Protein AF-A0A2A9DN71-F1 (afdb_monomer)

Solvent-accessible surface area (backbone atoms only — not comparable to full-atom values): 9415 Å² total; per-residue (Å²): 139,82,78,93,75,86,71,78,80,81,74,81,80,79,82,74,71,62,63,68,59,55,52,51,54,53,52,51,53,51,50,50,51,54,52,53,51,56,58,56,66,64,61,58,55,57,94,53,86,38,72,68,54,58,55,55,84,78,62,51,78,65,58,56,49,54,45,67,71,66,84,51,58,74,42,72,87,40,64,78,48,47,46,34,37,36,30,51,74,86,38,81,44,45,32,36,52,75,70,85,49,56,38,81,58,58,94,43,53,49,74,37,82,92,74,75,47,62,24,32,40,62,72,54,40,52,74,73,66,53,54,68,78,57,60,75,73,50,58,60,54,49,74,66,56,52,55,59,57,77,76,109

Secondary structure (DSSP, 8-state):
---TT--PPPPPP-----HHHHHHHHHHHHHHHHHHHHHHHHT---S--SHHHHSTTTS-HHHHHHHHHTT--EEEEEE-SSEEEEEETTEEEEEEE-SSSEEE--TTEEEETTTTEEEE-HHHHHHTT--HHHHTTS-BPPHHHHHHHHT-

Radius of gyration: 31.32 Å; Cα contacts (8 Å, |Δi|>4): 148; chains: 1; bounding box: 77×56×93 Å

Sequence (152 aa):
MTNPFDTPPPAPARRSFPTKIVAIIVAVILALVAVGAVISLQNKKPSNCSIDAIFGSSLTEAEIKDIHNDSESIELPFCNGTWAHLTIDGHDFITAWTGEKWVPYERNQITFLSRGYSCFRESGLRADGAPDELIEQLNLCSADDEATWSNR

Mean predicted aligned error: 14.21 Å

Organism: NCBI:txid1724

Nearest PDB structures (foldseek):
  4npb-assembly1_B  TM=2.867E-01  e=4.730E+00  Yersinia pestis CO92

pLDDT: mean 78.06, std 14.63, range [48.88, 97.25]

Structure (mmCIF, N/CA/C/O backbone):
data_AF-A0A2A9DN71-F1
#
_entry.id   AF-A0A2A9DN71-F1
#
loop_
_atom_site.group_PDB
_atom_site.id
_atom_site.type_symbol
_atom_site.label_atom_id
_atom_site.label_alt_id
_atom_site.label_comp_id
_atom_site.label_asym_id
_atom_site.label_entity_id
_atom_site.label_seq_id
_atom_site.pdbx_PDB_ins_code
_atom_site.Cartn_x
_atom_site.Cartn_y
_atom_site.Cartn_z
_atom_site.occupancy
_atom_site.B_iso_or_equiv
_atom_site.auth_seq_id
_atom_site.auth_comp_id
_atom_site.auth_asym_id
_atom_site.auth_atom_id
_atom_site.pdbx_PDB_model_num
ATOM 1 N N . MET A 1 1 ? -54.045 -30.331 78.631 1.00 48.88 1 MET A N 1
ATOM 2 C CA . MET A 1 1 ? -54.312 -31.060 77.373 1.00 48.88 1 MET A CA 1
ATOM 3 C C . MET A 1 1 ? -53.894 -30.143 76.235 1.00 48.88 1 MET A C 1
ATOM 5 O O . MET A 1 1 ? -54.607 -29.197 75.944 1.00 48.88 1 MET A O 1
ATOM 9 N N . THR A 1 2 ? -52.683 -30.317 75.711 1.00 53.09 2 THR A N 1
ATOM 10 C CA . THR A 1 2 ? -52.110 -29.506 74.625 1.00 53.09 2 THR A CA 1
ATOM 11 C C . THR A 1 2 ? -52.342 -30.226 73.298 1.00 53.09 2 THR A C 1
ATOM 13 O O . THR A 1 2 ? -52.021 -31.406 73.173 1.00 53.09 2 THR A O 1
ATOM 16 N N . ASN A 1 3 ? -52.976 -29.539 72.345 1.00 56.38 3 ASN A N 1
ATOM 17 C CA . ASN A 1 3 ? -53.353 -30.098 71.047 1.00 56.38 3 ASN A CA 1
ATOM 18 C C . ASN A 1 3 ? -52.105 -30.364 70.181 1.00 56.38 3 ASN A C 1
ATOM 20 O O . ASN A 1 3 ? -51.281 -29.465 70.032 1.00 56.38 3 ASN A O 1
ATOM 24 N N . PRO A 1 4 ? -51.960 -31.557 69.579 1.00 65.56 4 PRO A N 1
ATOM 25 C CA . PRO A 1 4 ? -50.764 -31.940 68.824 1.00 65.56 4 PRO A CA 1
ATOM 26 C C . PRO A 1 4 ? -50.720 -31.439 67.363 1.00 65.56 4 PRO A C 1
ATOM 28 O O . PRO A 1 4 ? -49.931 -31.960 66.582 1.00 65.56 4 PRO A O 1
ATOM 31 N N . PHE A 1 5 ? -51.544 -30.459 66.967 1.00 65.88 5 PHE A N 1
ATOM 32 C CA . PHE A 1 5 ? -51.740 -30.090 65.550 1.00 65.88 5 PHE A CA 1
ATOM 33 C C . PHE A 1 5 ? -51.199 -28.715 65.116 1.00 65.88 5 PHE A C 1
ATOM 35 O O . PHE A 1 5 ? -51.342 -28.364 63.948 1.00 65.88 5 PHE A O 1
ATOM 42 N N . ASP A 1 6 ? -50.520 -27.963 65.984 1.00 61.81 6 ASP A N 1
ATOM 43 C CA . ASP A 1 6 ? -49.964 -26.647 65.626 1.00 61.81 6 ASP A CA 1
ATOM 44 C C . ASP A 1 6 ? -48.507 -26.727 65.133 1.00 61.81 6 ASP A C 1
ATOM 46 O O . ASP A 1 6 ? -47.598 -26.147 65.728 1.00 61.81 6 ASP A O 1
ATOM 50 N N . THR A 1 7 ? -48.252 -27.436 64.029 1.00 72.75 7 THR A N 1
ATOM 51 C CA . THR A 1 7 ? -47.001 -27.251 63.272 1.00 72.75 7 THR A CA 1
ATOM 52 C C . THR A 1 7 ? -47.256 -26.372 62.047 1.00 72.75 7 THR A C 1
ATOM 54 O O . THR A 1 7 ? -47.965 -26.785 61.128 1.00 72.75 7 THR A O 1
ATOM 57 N N . PRO A 1 8 ? -46.695 -25.147 61.999 1.00 75.88 8 PRO A N 1
ATOM 58 C CA . PRO A 1 8 ? -46.840 -24.282 60.838 1.00 75.88 8 PRO A CA 1
ATOM 59 C C . PRO A 1 8 ? -46.177 -24.915 59.603 1.00 75.88 8 PRO A C 1
ATOM 61 O O . PRO A 1 8 ? -45.170 -25.621 59.732 1.00 75.88 8 PRO A O 1
ATOM 64 N N . PRO A 1 9 ? -46.720 -24.669 58.396 1.00 77.62 9 PRO A N 1
ATOM 65 C CA . PRO A 1 9 ? -46.177 -25.226 57.168 1.00 77.62 9 PRO A CA 1
ATOM 66 C C . PRO A 1 9 ? -44.728 -24.755 56.958 1.00 77.62 9 PRO A C 1
ATOM 68 O O . PRO A 1 9 ? -44.422 -23.580 57.192 1.00 77.62 9 PRO A O 1
ATOM 71 N N . PRO A 1 10 ? -43.821 -25.643 56.514 1.00 73.81 10 PRO A N 1
ATOM 72 C CA . PRO A 1 10 ? -42.433 -25.280 56.276 1.00 73.81 10 PRO A CA 1
ATOM 73 C C . PRO A 1 10 ? -42.350 -24.208 55.184 1.00 73.81 10 PRO A C 1
ATOM 75 O O . PRO A 1 10 ? -42.937 -24.342 54.108 1.00 73.81 10 PRO A O 1
ATOM 78 N N . ALA A 1 11 ? -41.618 -23.131 55.474 1.00 79.69 11 ALA A N 1
ATOM 79 C CA . ALA A 1 11 ? -41.405 -22.038 54.534 1.00 79.69 11 ALA A CA 1
ATOM 80 C C . ALA A 1 11 ? -40.732 -22.545 53.240 1.00 79.69 11 ALA A C 1
ATOM 82 O O . ALA A 1 11 ? -39.897 -23.456 53.296 1.00 79.69 11 ALA A O 1
ATOM 83 N N . PRO A 1 12 ? -41.045 -21.954 52.072 1.00 73.69 12 PRO A N 1
ATOM 84 C CA . PRO A 1 12 ? -40.437 -22.354 50.811 1.00 73.69 12 PRO A CA 1
ATOM 85 C C . PRO A 1 12 ? -38.918 -22.158 50.863 1.00 73.69 12 PRO A C 1
ATOM 87 O O . PRO A 1 12 ? -38.417 -21.069 51.152 1.00 73.69 12 PRO A O 1
ATOM 90 N N . ALA A 1 13 ? -38.179 -23.228 50.566 1.00 67.62 13 ALA A N 1
ATOM 91 C CA . ALA A 1 13 ? -36.727 -23.204 50.521 1.00 67.62 13 ALA A CA 1
ATOM 92 C C . ALA A 1 13 ? -36.251 -22.185 49.474 1.00 67.62 13 ALA A C 1
ATOM 94 O O . ALA A 1 13 ? -36.500 -22.326 48.273 1.00 67.62 13 ALA A O 1
ATOM 95 N N . ARG A 1 14 ? -35.549 -21.144 49.933 1.00 61.72 14 ARG A N 1
ATOM 96 C CA . ARG A 1 14 ? -34.893 -20.159 49.069 1.00 61.72 14 ARG A CA 1
ATOM 97 C C . ARG A 1 14 ? -33.872 -20.901 48.201 1.00 61.72 14 ARG A C 1
ATOM 99 O O . ARG A 1 14 ? -32.857 -21.372 48.711 1.00 61.72 14 ARG A O 1
ATOM 106 N N . ARG A 1 15 ? -34.134 -21.016 46.892 1.00 60.47 15 ARG A N 1
ATOM 107 C CA . ARG A 1 15 ? -33.150 -21.505 45.914 1.00 60.47 15 ARG A CA 1
ATOM 108 C C . ARG A 1 15 ? -31.986 -20.521 45.870 1.00 60.47 15 ARG A C 1
ATOM 110 O O . ARG A 1 15 ? -32.018 -19.513 45.172 1.00 60.47 15 ARG A O 1
ATOM 117 N N . SER A 1 16 ? -30.972 -20.825 46.667 1.00 62.09 16 SER A N 1
ATOM 118 C CA . SER A 1 16 ? -29.628 -20.290 46.533 1.00 62.09 16 SER A CA 1
ATOM 119 C C . SER A 1 16 ? -29.114 -20.728 45.165 1.00 62.09 16 SER A C 1
ATOM 121 O O . SER A 1 16 ? -28.778 -21.896 44.963 1.00 62.09 16 SER A O 1
ATOM 123 N N . PHE A 1 17 ? -29.133 -19.820 44.188 1.00 59.91 17 PHE A N 1
ATOM 124 C CA . PHE A 1 17 ? -28.357 -20.04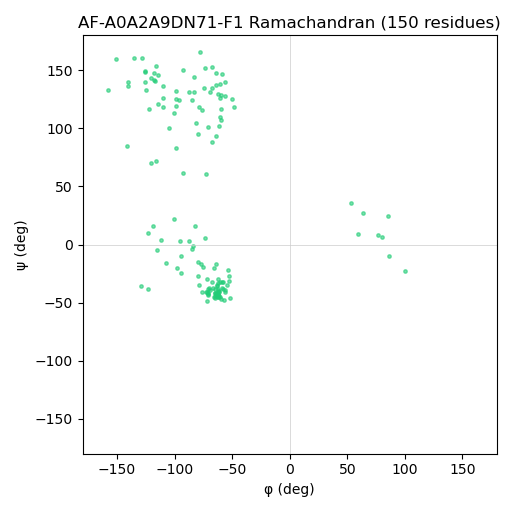1 42.978 1.00 59.91 17 PHE A CA 1
ATOM 125 C C . PHE A 1 17 ? -26.895 -20.165 43.409 1.00 59.91 17 PHE A C 1
ATOM 127 O O . PHE A 1 17 ? -26.423 -19.310 44.163 1.00 59.91 17 PHE A O 1
ATOM 134 N N . PRO A 1 18 ? -26.181 -21.218 42.983 1.00 68.25 18 PRO A N 1
ATOM 135 C CA . PRO A 1 18 ? -24.797 -21.414 43.374 1.00 68.25 18 PRO A CA 1
ATOM 136 C C . PRO A 1 18 ? -23.997 -20.202 42.900 1.00 68.25 18 PRO A C 1
ATOM 138 O O . PRO A 1 18 ? -23.740 -20.029 41.710 1.00 68.25 18 PRO A O 1
ATOM 141 N N . THR A 1 19 ? -23.606 -19.353 43.846 1.00 71.38 19 THR A N 1
ATOM 142 C CA . THR A 1 19 ? -22.873 -18.096 43.631 1.00 71.38 19 THR A CA 1
ATOM 143 C C . THR A 1 19 ? -21.614 -18.295 42.791 1.00 71.38 19 THR A C 1
ATOM 145 O O . THR A 1 19 ? -21.220 -17.404 42.045 1.00 71.38 19 THR A O 1
ATOM 148 N N . LYS A 1 20 ? -21.034 -19.501 42.831 1.00 72.19 20 LYS A N 1
ATOM 149 C CA . LYS A 1 20 ? -19.911 -19.914 41.983 1.00 72.19 20 LYS A CA 1
ATOM 150 C C . LYS A 1 20 ? -20.241 -19.896 40.485 1.00 72.19 20 LYS A C 1
ATOM 152 O O . LYS A 1 20 ? -19.411 -19.454 39.703 1.00 72.19 20 LYS A O 1
ATOM 157 N N . ILE A 1 21 ? -21.438 -20.329 40.079 1.00 78.62 21 ILE A N 1
ATOM 158 C CA . ILE A 1 21 ? -21.843 -20.349 38.662 1.00 78.62 21 ILE A CA 1
ATOM 159 C C . ILE A 1 21 ? -22.069 -18.923 38.154 1.00 78.62 21 ILE A C 1
ATOM 161 O O . ILE A 1 21 ? -21.612 -18.576 37.069 1.00 78.62 21 ILE A O 1
ATOM 165 N N . VAL A 1 22 ? -22.705 -18.073 38.966 1.00 81.00 22 VAL A N 1
ATOM 166 C CA . VAL A 1 22 ? -22.934 -16.662 38.616 1.00 81.00 22 VAL A CA 1
ATOM 167 C C . VAL A 1 22 ? -21.604 -15.919 38.444 1.00 81.00 22 VAL A C 1
ATOM 169 O O . VAL A 1 22 ? -21.434 -15.199 37.465 1.00 81.00 22 VAL A O 1
ATOM 172 N N . ALA A 1 23 ? -20.633 -16.146 39.334 1.00 80.88 23 ALA A N 1
ATOM 173 C CA . ALA A 1 23 ? -19.311 -15.529 39.235 1.00 80.88 23 ALA A CA 1
ATOM 174 C C . ALA A 1 23 ? -18.552 -15.938 37.958 1.00 80.88 23 ALA A C 1
ATOM 176 O O . ALA A 1 23 ? -17.937 -15.088 37.317 1.00 80.88 23 ALA A O 1
ATOM 177 N N . ILE A 1 24 ? -18.632 -17.214 37.555 1.00 84.00 24 ILE A N 1
ATOM 178 C CA . ILE A 1 24 ? -17.986 -17.705 36.327 1.00 84.00 24 ILE A CA 1
ATOM 179 C C . ILE A 1 24 ? -18.603 -17.047 35.090 1.00 84.00 24 ILE A C 1
ATOM 181 O O . ILE A 1 24 ? -17.871 -16.566 34.229 1.00 84.00 24 ILE A O 1
ATOM 185 N N . ILE A 1 25 ? -19.935 -16.975 35.011 1.00 82.88 25 ILE A N 1
ATOM 186 C CA . ILE A 1 25 ? -20.628 -16.361 33.868 1.00 82.88 25 ILE A CA 1
ATOM 187 C C . ILE A 1 25 ? -20.236 -14.885 33.729 1.00 82.88 25 ILE A C 1
ATOM 189 O O . ILE A 1 25 ? -19.907 -14.436 32.633 1.00 82.88 25 ILE A O 1
ATOM 193 N N . VAL A 1 26 ? -20.204 -14.140 34.838 1.00 86.06 26 VAL A N 1
ATOM 194 C CA . VAL A 1 26 ? -19.798 -12.726 34.836 1.00 86.06 26 VAL A CA 1
ATOM 195 C C . VAL A 1 26 ? -18.342 -12.560 34.389 1.00 86.06 26 VAL A C 1
ATOM 197 O O . VAL A 1 26 ? -18.056 -11.686 33.574 1.00 86.06 26 VAL A O 1
ATOM 200 N N . ALA A 1 27 ? -17.430 -13.416 34.861 1.00 86.19 27 ALA A N 1
ATOM 201 C CA . ALA A 1 27 ? -16.024 -13.374 34.462 1.00 86.19 27 ALA A CA 1
ATOM 202 C C . ALA A 1 27 ? -15.833 -13.643 32.959 1.00 86.19 27 ALA A C 1
ATOM 204 O O . ALA A 1 27 ? -15.066 -12.940 32.303 1.00 86.19 27 ALA A O 1
ATOM 205 N N . VAL A 1 28 ? -16.565 -14.611 32.397 1.00 89.19 28 VAL A N 1
ATOM 206 C CA . VAL A 1 28 ? -16.519 -14.923 30.959 1.00 89.19 28 VAL A CA 1
ATOM 207 C C . VAL A 1 28 ? -17.053 -13.757 30.127 1.00 89.19 28 VAL A C 1
ATOM 209 O O . VAL A 1 28 ? -16.425 -13.376 29.143 1.00 89.19 28 VAL A O 1
ATOM 212 N N . ILE A 1 29 ? -18.170 -13.145 30.530 1.00 85.00 29 ILE A N 1
ATOM 213 C CA . ILE A 1 29 ? -18.735 -11.988 29.819 1.00 85.00 29 ILE A CA 1
ATOM 214 C C . ILE A 1 29 ? -17.758 -10.808 29.847 1.00 85.00 29 ILE A C 1
ATOM 216 O O . ILE A 1 29 ? -17.509 -10.201 28.809 1.00 85.00 29 ILE A O 1
ATOM 220 N N . LEU A 1 30 ? -17.161 -10.507 31.004 1.00 84.50 30 LEU A N 1
ATOM 221 C CA . LEU A 1 30 ? -16.163 -9.440 31.119 1.00 84.50 30 LEU A CA 1
ATOM 222 C C . LEU A 1 30 ? -14.934 -9.706 30.246 1.00 84.50 30 LEU A C 1
ATOM 224 O O . LEU A 1 30 ? -14.453 -8.786 29.587 1.00 84.50 30 LEU A O 1
ATOM 228 N N . ALA A 1 31 ? -14.461 -10.953 30.189 1.00 81.00 31 ALA A N 1
ATOM 229 C CA . ALA A 1 31 ? -13.361 -11.335 29.310 1.00 81.00 31 ALA A CA 1
ATOM 230 C C . ALA A 1 31 ? -13.720 -11.134 27.828 1.00 81.00 31 ALA A C 1
ATOM 232 O O . ALA A 1 31 ? -12.929 -10.563 27.083 1.00 81.00 31 ALA A O 1
ATOM 233 N N . LEU A 1 32 ? -14.925 -11.526 27.399 1.00 80.69 32 LEU A N 1
ATOM 234 C CA . LEU A 1 32 ? -15.381 -11.331 26.018 1.00 80.69 32 LEU A CA 1
ATOM 235 C C . LEU A 1 32 ? -15.530 -9.849 25.653 1.00 80.69 32 LEU A C 1
ATOM 237 O O . LEU A 1 32 ? -15.124 -9.448 24.565 1.00 80.69 32 LEU A O 1
ATOM 241 N N . VAL A 1 33 ? -16.069 -9.025 26.557 1.00 77.75 33 VAL A N 1
ATOM 242 C CA . VAL A 1 33 ? -16.185 -7.572 26.348 1.00 77.75 33 VAL A CA 1
ATOM 243 C C . VAL A 1 33 ? -14.802 -6.924 26.261 1.00 77.75 33 VAL A C 1
ATOM 245 O O . VAL A 1 33 ? -14.575 -6.098 25.380 1.00 77.75 33 VAL A O 1
ATOM 248 N N . ALA A 1 34 ? -13.858 -7.330 27.116 1.00 71.56 34 ALA A N 1
ATOM 249 C CA . ALA A 1 34 ? -12.483 -6.839 27.065 1.00 71.56 34 ALA A CA 1
ATOM 250 C C . ALA A 1 34 ? -11.797 -7.209 25.739 1.00 71.56 34 ALA A C 1
ATOM 252 O O . ALA A 1 34 ? -11.203 -6.347 25.095 1.00 71.56 34 ALA A O 1
ATOM 253 N N . VAL A 1 35 ? -11.941 -8.457 25.281 1.00 70.50 35 VAL A N 1
ATOM 254 C CA . VAL A 1 35 ? -11.404 -8.904 23.985 1.00 70.50 35 VAL A CA 1
ATOM 255 C C . VAL A 1 35 ? -12.060 -8.147 22.821 1.00 70.50 35 VAL A C 1
ATOM 257 O O . VAL A 1 35 ? -11.361 -7.657 21.937 1.00 70.50 35 VAL A O 1
ATOM 260 N N . GLY A 1 36 ? -13.384 -7.969 22.838 1.00 60.69 36 GLY A N 1
ATOM 261 C CA . GLY A 1 36 ? -14.112 -7.226 21.803 1.00 60.69 36 GLY A CA 1
ATOM 262 C C . GLY A 1 36 ? -13.732 -5.741 21.722 1.00 60.69 36 GLY A C 1
ATOM 263 O O . GLY A 1 36 ? -13.646 -5.182 20.624 1.00 60.69 36 GLY A O 1
ATOM 264 N N . ALA A 1 37 ? -13.443 -5.106 22.862 1.00 64.31 37 ALA A N 1
ATOM 265 C CA . ALA A 1 37 ? -12.975 -3.722 22.915 1.00 64.31 37 ALA A CA 1
ATOM 266 C C . ALA A 1 37 ? -11.554 -3.567 22.343 1.00 64.31 37 ALA A C 1
ATOM 268 O O . ALA A 1 37 ? -11.293 -2.615 21.608 1.00 64.31 37 ALA A O 1
ATOM 269 N N . VAL A 1 38 ? -10.656 -4.521 22.616 1.00 61.28 38 VAL A N 1
ATOM 270 C CA . VAL A 1 38 ? -9.290 -4.528 22.062 1.00 61.28 38 VAL A CA 1
ATOM 271 C C . VAL A 1 38 ? -9.312 -4.686 20.538 1.00 61.28 38 VAL A C 1
ATOM 273 O O . VAL A 1 38 ? -8.620 -3.950 19.838 1.00 61.28 38 VAL A O 1
ATOM 276 N N . ILE A 1 39 ? -10.163 -5.571 20.009 1.00 59.03 39 ILE A N 1
ATOM 277 C CA . ILE A 1 39 ? -10.319 -5.761 18.556 1.00 59.03 39 ILE A CA 1
ATOM 278 C C . ILE A 1 39 ? -10.925 -4.509 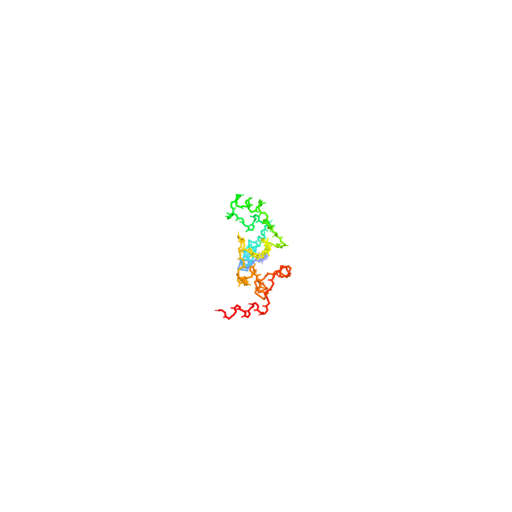17.894 1.00 59.03 39 ILE A C 1
ATOM 280 O O . ILE A 1 39 ? -10.513 -4.123 16.802 1.00 59.03 39 ILE A O 1
ATOM 284 N N . SER A 1 40 ? -11.863 -3.824 18.558 1.00 54.84 40 SER A N 1
ATOM 285 C CA . SER A 1 40 ? -12.445 -2.573 18.043 1.00 54.84 40 SER A CA 1
ATOM 286 C C . SER A 1 40 ? -11.449 -1.410 17.992 1.00 54.84 40 SER A C 1
ATOM 288 O O . SER A 1 40 ? -11.541 -0.573 17.097 1.00 54.84 40 SER A O 1
ATOM 290 N N . LEU A 1 41 ? -10.487 -1.350 18.918 1.00 53.19 41 LEU A N 1
ATOM 291 C CA . LEU A 1 41 ? -9.471 -0.290 18.942 1.00 53.19 41 LEU A CA 1
ATOM 292 C C . LEU A 1 41 ? -8.441 -0.427 17.813 1.00 53.19 41 LEU A C 1
ATOM 294 O O . LEU A 1 41 ? -7.947 0.586 17.325 1.00 53.19 41 LEU A O 1
ATOM 298 N N . GLN A 1 42 ? -8.164 -1.650 17.360 1.00 54.00 42 GLN A N 1
ATOM 299 C CA . GLN A 1 42 ? -7.223 -1.914 16.263 1.00 54.00 42 GLN A CA 1
ATOM 300 C C . GLN A 1 42 ? -7.838 -1.678 14.871 1.00 54.00 42 GLN A C 1
ATOM 302 O O . GLN A 1 42 ? -7.114 -1.539 13.893 1.00 54.00 42 GLN A O 1
ATOM 307 N N . ASN A 1 43 ? -9.168 -1.570 14.778 1.00 53.25 43 ASN A N 1
ATOM 308 C CA . ASN A 1 43 ? -9.904 -1.413 13.519 1.00 53.25 43 ASN A CA 1
ATOM 309 C C . ASN A 1 43 ? -10.343 0.029 13.226 1.00 53.25 43 ASN A C 1
ATOM 311 O O . ASN A 1 43 ? -11.272 0.244 12.440 1.00 53.25 43 ASN A O 1
ATOM 315 N N . LYS A 1 44 ? -9.691 1.042 13.814 1.00 54.84 44 LYS A N 1
ATOM 316 C CA . LYS A 1 44 ? -9.814 2.404 13.282 1.00 54.84 44 LYS A CA 1
ATOM 317 C C . LYS A 1 44 ? -9.137 2.438 11.914 1.00 54.84 44 LYS A C 1
ATOM 319 O O . LYS A 1 44 ? -7.954 2.746 11.805 1.00 54.84 44 LYS A O 1
ATOM 324 N N . LYS A 1 45 ? -9.908 2.115 10.871 1.00 56.66 45 LYS A N 1
ATOM 325 C CA . LYS A 1 45 ? -9.556 2.483 9.502 1.00 56.66 45 LYS A CA 1
ATOM 326 C C . LYS A 1 45 ? -9.239 3.986 9.525 1.00 56.66 45 LYS A C 1
ATOM 328 O O . LYS A 1 45 ? -10.073 4.747 10.031 1.00 56.66 45 LYS A O 1
ATOM 333 N N . PRO A 1 46 ? -8.058 4.416 9.062 1.00 61.56 46 PRO A N 1
ATOM 334 C CA . PRO A 1 46 ? -7.739 5.822 8.948 1.00 61.56 46 PRO A CA 1
ATOM 335 C C . PRO A 1 46 ? -8.820 6.459 8.076 1.00 61.56 46 PRO A C 1
ATOM 337 O O . PRO A 1 46 ? -9.156 5.968 6.999 1.00 61.56 46 PRO A O 1
ATOM 340 N N . SER A 1 47 ? -9.424 7.527 8.586 1.00 62.38 47 SER A N 1
ATOM 341 C CA . SER A 1 47 ? -10.523 8.243 7.933 1.00 62.38 47 SER A CA 1
ATOM 342 C C . SER A 1 47 ? -10.065 9.082 6.738 1.00 62.38 47 SER A C 1
ATOM 344 O O . SER A 1 47 ? -10.839 9.860 6.193 1.00 62.38 47 SER A O 1
ATOM 346 N N . ASN A 1 48 ? -8.800 8.980 6.355 1.00 67.56 48 ASN A N 1
ATOM 347 C CA . ASN A 1 48 ? -8.147 9.897 5.449 1.00 67.56 48 ASN A CA 1
ATOM 348 C C . ASN A 1 48 ? -7.217 9.130 4.508 1.00 67.56 48 ASN A C 1
ATOM 350 O O . ASN A 1 48 ? -6.014 9.032 4.717 1.00 67.56 48 ASN A O 1
ATOM 354 N N . CYS A 1 49 ? -7.813 8.619 3.432 1.00 80.75 49 CYS A N 1
ATOM 355 C CA . CYS A 1 49 ? -7.136 8.349 2.166 1.00 80.75 49 CYS A CA 1
ATOM 356 C C . CYS A 1 49 ? -6.829 9.678 1.457 1.00 80.75 49 CYS A C 1
ATOM 358 O O . CYS A 1 49 ? -7.378 9.969 0.399 1.00 80.75 49 CYS A O 1
ATOM 360 N N . SER A 1 50 ? -6.030 10.535 2.092 1.00 84.88 50 SER A N 1
ATOM 361 C CA . SER A 1 50 ? -5.528 11.766 1.486 1.00 84.88 50 SER A CA 1
ATOM 362 C C . SER A 1 50 ? -4.012 11.704 1.411 1.00 84.88 50 SER A C 1
ATOM 364 O O . SER A 1 50 ? -3.366 11.129 2.287 1.00 84.88 50 SER A O 1
ATOM 366 N N . ILE A 1 51 ? -3.448 12.324 0.375 1.00 82.12 51 ILE A N 1
ATOM 367 C CA . ILE A 1 51 ? -1.997 12.456 0.197 1.00 82.12 51 ILE A CA 1
ATOM 368 C C . ILE A 1 51 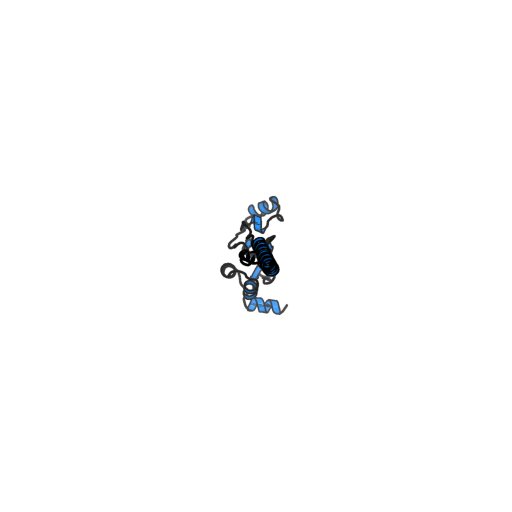? -1.374 13.044 1.476 1.00 82.12 51 ILE A C 1
ATOM 370 O O . ILE A 1 51 ? -0.458 12.451 2.040 1.00 82.12 51 ILE A O 1
ATOM 374 N N . ASP A 1 52 ? -1.975 14.101 2.031 1.00 80.88 52 ASP A N 1
ATOM 375 C CA . ASP A 1 52 ? -1.541 14.720 3.293 1.00 80.88 52 ASP A CA 1
ATOM 376 C C . ASP A 1 52 ? -1.533 13.760 4.486 1.00 80.88 52 ASP A C 1
ATOM 378 O O . ASP A 1 52 ? -0.731 13.914 5.399 1.00 80.88 52 ASP A O 1
ATOM 382 N N . ALA A 1 53 ? -2.442 12.785 4.528 1.00 81.62 53 ALA A N 1
ATOM 383 C CA . ALA A 1 53 ? -2.495 11.817 5.616 1.00 81.62 53 ALA A CA 1
ATOM 384 C C . ALA A 1 53 ? -1.443 10.720 5.455 1.00 81.62 53 ALA A C 1
ATOM 386 O O . ALA A 1 53 ? -0.896 10.251 6.452 1.00 81.62 53 ALA A O 1
ATOM 387 N N . ILE A 1 54 ? -1.158 10.327 4.213 1.00 82.31 54 ILE A N 1
ATOM 388 C CA . ILE A 1 54 ? -0.164 9.303 3.883 1.00 82.31 54 ILE A CA 1
ATOM 389 C C . ILE A 1 54 ? 1.251 9.828 4.129 1.00 82.31 54 ILE A C 1
ATOM 391 O O . ILE A 1 54 ? 2.052 9.149 4.766 1.00 82.31 54 ILE A O 1
ATOM 395 N N . PHE A 1 55 ? 1.532 11.067 3.722 1.00 76.19 55 PHE A N 1
ATOM 396 C CA . PHE A 1 55 ? 2.810 11.742 3.986 1.00 76.19 55 PHE A CA 1
ATOM 397 C C . PHE A 1 55 ? 2.844 12.493 5.329 1.00 76.19 55 PHE A C 1
ATOM 399 O O . PHE A 1 55 ? 3.834 13.151 5.668 1.00 76.19 55 PHE A O 1
ATOM 406 N N . GLY A 1 56 ? 1.758 12.395 6.100 1.00 60.31 56 GLY A N 1
ATOM 407 C CA . GLY A 1 56 ? 1.449 13.232 7.251 1.00 60.31 56 GLY A CA 1
ATOM 408 C C . GLY A 1 56 ? 2.591 13.399 8.240 1.00 60.31 56 GLY A C 1
ATOM 409 O O . GLY A 1 56 ? 3.005 12.453 8.908 1.00 60.31 56 GLY A O 1
ATOM 410 N N . SER A 1 57 ? 2.999 14.664 8.382 1.00 51.22 57 SER A N 1
ATOM 411 C CA . SER A 1 57 ? 3.958 15.270 9.321 1.00 51.22 57 SER A CA 1
ATOM 412 C C . SER A 1 57 ? 5.448 15.268 8.973 1.00 51.22 57 SER A C 1
ATOM 414 O O . SER A 1 57 ? 6.182 15.983 9.654 1.00 51.22 57 SER A O 1
ATOM 416 N N . SER A 1 58 ? 5.913 14.559 7.937 1.00 51.41 58 SER A N 1
ATOM 417 C CA . SER A 1 58 ? 7.351 14.590 7.598 1.00 51.41 58 SER A CA 1
ATOM 418 C C . SER A 1 58 ? 7.724 15.614 6.529 1.00 51.41 58 SER A C 1
ATOM 420 O O . SER A 1 58 ? 8.873 16.044 6.513 1.00 51.41 58 SER A O 1
ATOM 422 N N . LEU A 1 59 ? 6.786 16.000 5.663 1.00 52.38 59 LEU A N 1
ATOM 423 C CA . LEU A 1 59 ? 7.007 17.030 4.651 1.00 52.38 59 LEU A CA 1
ATOM 424 C C . LEU A 1 59 ? 6.426 18.344 5.159 1.00 52.38 59 LEU A C 1
ATOM 426 O O . LEU A 1 59 ? 5.261 18.415 5.563 1.00 52.38 59 LEU A O 1
ATOM 430 N N . THR A 1 60 ? 7.253 19.381 5.195 1.00 51.34 60 THR A N 1
ATOM 431 C CA . THR A 1 60 ? 6.784 20.724 5.535 1.00 51.34 60 THR A CA 1
ATOM 432 C C . THR A 1 60 ? 5.870 21.250 4.427 1.00 51.34 60 THR A C 1
ATOM 434 O O . THR A 1 60 ? 6.017 20.898 3.259 1.00 51.34 60 THR A O 1
ATOM 437 N N . GLU A 1 61 ? 4.934 22.139 4.769 1.00 51.25 61 GLU A N 1
ATOM 438 C CA . GLU A 1 61 ? 4.040 22.802 3.802 1.00 51.25 61 GLU A CA 1
ATOM 439 C C . GLU A 1 61 ? 4.820 23.495 2.661 1.00 51.25 61 GLU A C 1
ATOM 441 O O . GLU A 1 61 ? 4.285 23.704 1.579 1.00 51.25 61 GLU A O 1
ATOM 446 N N . ALA A 1 62 ? 6.104 23.810 2.884 1.00 54.06 62 ALA A N 1
ATOM 447 C CA . ALA A 1 62 ? 7.025 24.343 1.886 1.00 54.06 62 ALA A CA 1
ATOM 448 C C . ALA A 1 62 ? 7.539 23.282 0.890 1.00 54.06 62 ALA A C 1
ATOM 450 O O . ALA A 1 62 ? 7.581 23.568 -0.300 1.00 54.06 62 ALA A O 1
ATOM 451 N N . GLU A 1 63 ? 7.864 22.063 1.337 1.00 57.34 63 GLU A N 1
ATOM 452 C CA . GLU A 1 63 ? 8.296 20.958 0.458 1.00 57.34 63 GLU A CA 1
ATOM 453 C C . GLU A 1 63 ? 7.138 20.440 -0.401 1.00 57.34 63 GLU A C 1
ATOM 455 O O . GLU A 1 63 ? 7.313 20.184 -1.587 1.00 57.34 63 GLU A O 1
ATOM 460 N N . ILE A 1 64 ? 5.924 20.381 0.159 1.00 55.19 64 ILE A N 1
ATOM 461 C CA . ILE A 1 64 ? 4.715 20.021 -0.602 1.00 55.19 64 ILE A CA 1
ATOM 462 C C . ILE A 1 64 ? 4.434 21.063 -1.697 1.00 55.19 64 ILE A C 1
ATOM 464 O O . ILE A 1 64 ? 3.972 20.723 -2.783 1.00 55.19 64 ILE A O 1
ATOM 468 N N . LYS A 1 65 ? 4.724 22.341 -1.432 1.00 52.44 65 LYS A N 1
ATOM 469 C CA . LYS A 1 65 ? 4.474 23.440 -2.373 1.00 52.44 65 LYS A CA 1
ATOM 470 C C . LYS A 1 65 ? 5.539 23.559 -3.467 1.00 52.44 65 LYS A C 1
ATOM 472 O O . LYS A 1 65 ? 5.197 24.028 -4.549 1.00 52.44 65 LYS A O 1
ATOM 477 N N . ASP A 1 66 ? 6.771 23.120 -3.207 1.00 54.00 66 ASP A N 1
ATOM 478 C CA . ASP A 1 66 ? 7.812 22.983 -4.237 1.00 54.00 66 ASP A CA 1
ATOM 479 C C . ASP A 1 66 ? 7.497 21.818 -5.188 1.00 54.00 66 ASP A C 1
ATOM 481 O O . ASP A 1 66 ? 7.523 22.017 -6.401 1.00 54.00 66 ASP A O 1
ATOM 485 N N . ILE A 1 67 ? 7.050 20.667 -4.663 1.00 53.78 67 ILE A N 1
ATOM 486 C CA . ILE A 1 67 ? 6.537 19.539 -5.473 1.00 53.78 67 ILE A CA 1
ATOM 487 C C . ILE A 1 67 ? 5.372 19.998 -6.370 1.00 53.78 67 ILE A C 1
ATOM 489 O O . ILE A 1 67 ? 5.265 19.622 -7.534 1.00 53.78 67 ILE A O 1
ATOM 493 N N . HIS A 1 68 ? 4.493 20.862 -5.851 1.00 53.38 68 HIS A N 1
ATOM 494 C CA . HIS A 1 68 ? 3.302 21.295 -6.585 1.00 53.38 68 HIS A CA 1
ATOM 495 C C . HIS A 1 68 ? 3.564 22.337 -7.687 1.00 53.38 68 HIS A C 1
ATOM 497 O O . HIS A 1 68 ? 2.686 22.555 -8.522 1.00 53.38 68 HIS A O 1
ATOM 503 N N . ASN A 1 69 ? 4.720 23.012 -7.688 1.00 54.69 69 ASN A N 1
ATOM 504 C CA . ASN A 1 69 ? 5.004 24.102 -8.629 1.00 54.69 69 ASN A CA 1
ATOM 505 C C . ASN A 1 69 ? 5.842 23.680 -9.845 1.00 54.69 69 ASN A C 1
ATOM 507 O O . ASN A 1 69 ? 5.744 24.355 -10.868 1.00 54.69 69 ASN A O 1
ATOM 511 N N . ASP A 1 70 ? 6.575 22.565 -9.780 1.00 51.38 70 ASP A N 1
ATOM 512 C CA . ASP A 1 70 ? 7.358 22.028 -10.901 1.00 51.38 70 ASP A CA 1
ATOM 513 C C . ASP A 1 70 ? 6.906 20.601 -11.271 1.00 51.38 70 ASP A C 1
ATOM 515 O O . ASP A 1 70 ? 7.623 19.624 -11.126 1.00 51.38 70 ASP A O 1
ATOM 519 N N . SER A 1 71 ? 5.708 20.471 -11.846 1.00 51.28 71 SER A N 1
ATOM 520 C CA . SER A 1 71 ? 5.305 19.327 -12.695 1.00 51.28 71 SER A CA 1
ATOM 521 C C . SER A 1 71 ? 5.324 17.897 -12.120 1.00 51.28 71 SER A C 1
ATOM 523 O O . SER A 1 71 ? 5.091 16.968 -12.893 1.00 51.28 71 SER A O 1
ATOM 525 N N . GLU A 1 72 ? 5.521 17.690 -10.818 1.00 61.34 72 GLU A N 1
ATOM 526 C CA . GLU A 1 72 ? 5.446 16.350 -10.226 1.00 61.34 72 GLU A CA 1
ATOM 527 C C . GLU A 1 72 ? 3.977 15.970 -9.968 1.00 61.34 72 GLU A C 1
ATOM 529 O O . GLU A 1 72 ? 3.306 16.478 -9.062 1.00 61.34 72 GLU A O 1
ATOM 534 N N . SER A 1 73 ? 3.419 15.100 -10.815 1.00 78.31 73 SER A N 1
ATOM 535 C CA . SER A 1 73 ? 2.047 14.614 -10.658 1.00 78.31 73 SER A CA 1
ATOM 536 C C . SER A 1 73 ? 2.014 13.514 -9.599 1.00 78.31 73 SER A C 1
ATOM 538 O O . SER A 1 73 ? 2.270 12.348 -9.904 1.00 78.31 73 SER A O 1
ATOM 540 N N . ILE A 1 74 ? 1.702 13.877 -8.352 1.00 84.56 74 ILE A N 1
ATOM 541 C CA . ILE A 1 74 ? 1.349 12.891 -7.326 1.00 84.56 74 ILE A CA 1
ATOM 542 C C . ILE A 1 74 ? -0.099 12.459 -7.544 1.00 84.56 74 ILE A C 1
ATOM 544 O O . ILE A 1 74 ? -1.029 13.258 -7.413 1.00 84.56 74 ILE A O 1
ATOM 548 N N . GLU A 1 75 ? -0.294 11.174 -7.809 1.00 88.62 75 GLU A N 1
ATOM 549 C CA . GLU A 1 75 ? -1.606 10.549 -7.938 1.00 88.62 75 GLU A CA 1
ATOM 550 C C . GLU A 1 75 ? -1.821 9.526 -6.817 1.00 88.62 75 GLU A C 1
ATOM 552 O O . GLU A 1 75 ? -0.887 8.857 -6.374 1.00 88.62 75 GLU A O 1
ATOM 557 N N . LEU A 1 76 ? -3.067 9.402 -6.347 1.00 90.19 76 LEU A N 1
ATOM 558 C CA . LEU A 1 76 ? -3.492 8.391 -5.372 1.00 90.19 76 LEU A CA 1
ATOM 559 C C . LEU A 1 76 ? -4.518 7.453 -6.033 1.00 90.19 76 LEU A C 1
ATOM 561 O O . LEU A 1 76 ? -5.714 7.566 -5.749 1.00 90.19 76 LEU A O 1
ATOM 565 N N . PRO A 1 77 ? -4.085 6.575 -6.954 1.00 91.12 77 PRO A N 1
ATOM 566 C CA . PRO A 1 77 ? -4.985 5.701 -7.706 1.00 91.12 77 PRO A CA 1
ATOM 567 C C . PRO A 1 77 ? -5.766 4.717 -6.820 1.00 91.12 77 PRO A C 1
ATOM 569 O O . PRO A 1 77 ? -6.913 4.396 -7.130 1.00 91.12 77 PRO A O 1
ATOM 572 N N . PHE A 1 78 ? -5.206 4.295 -5.678 1.00 93.81 78 PHE A N 1
ATOM 573 C CA . PHE A 1 78 ? -5.872 3.356 -4.773 1.00 93.81 78 PHE A CA 1
ATOM 574 C C . PHE A 1 78 ? -5.670 3.697 -3.294 1.00 93.81 78 PHE A C 1
ATOM 576 O O . PHE A 1 78 ? -4.554 3.953 -2.843 1.00 93.81 78 PHE A O 1
ATOM 583 N N . CYS A 1 79 ? -6.744 3.606 -2.501 1.00 93.38 79 CYS A N 1
ATOM 584 C CA . CYS A 1 79 ? -6.668 3.554 -1.042 1.00 93.38 79 CYS A CA 1
ATOM 585 C C . CYS A 1 79 ? -7.927 2.927 -0.425 1.00 93.38 79 CYS A C 1
ATOM 587 O O . CYS A 1 79 ? -9.047 3.323 -0.744 1.00 93.38 79 CYS A O 1
ATOM 589 N N . ASN A 1 80 ? -7.757 1.987 0.512 1.00 92.50 80 ASN A N 1
ATOM 590 C CA . ASN A 1 80 ? -8.877 1.315 1.197 1.00 92.50 80 ASN A CA 1
ATOM 591 C C . ASN A 1 80 ? -8.857 1.442 2.735 1.00 92.50 80 ASN A C 1
ATOM 593 O O . ASN A 1 80 ? -9.617 0.763 3.437 1.00 92.50 80 ASN A O 1
ATOM 597 N N . GLY A 1 81 ? -7.971 2.290 3.265 1.00 89.62 81 GLY A N 1
ATOM 598 C CA . GLY A 1 81 ? -7.742 2.456 4.703 1.00 89.62 81 GLY A CA 1
ATOM 599 C C . GLY A 1 81 ? -6.846 1.381 5.337 1.00 89.62 81 GLY A C 1
ATOM 600 O O . GLY A 1 81 ? -6.690 1.331 6.551 1.00 89.62 81 GLY A O 1
ATOM 601 N N . THR A 1 82 ? -6.250 0.490 4.559 1.00 93.12 82 THR A N 1
ATOM 602 C CA . THR A 1 82 ? -5.188 -0.411 5.041 1.00 93.12 82 THR A CA 1
ATOM 603 C C . THR A 1 82 ? -3.989 -0.357 4.118 1.00 93.12 82 THR A C 1
ATOM 605 O O . THR A 1 82 ? -2.857 -0.382 4.583 1.00 93.12 82 THR A O 1
ATOM 608 N N . TRP A 1 83 ? -4.248 -0.202 2.828 1.00 94.50 83 TRP A N 1
ATOM 609 C CA . TRP A 1 83 ? -3.253 -0.035 1.791 1.00 94.50 83 TRP A CA 1
ATOM 610 C C . TRP A 1 83 ? -3.538 1.231 0.996 1.00 94.50 83 TRP A C 1
ATOM 612 O O . TRP A 1 83 ? -4.704 1.615 0.845 1.00 94.50 83 TRP A O 1
ATOM 622 N N . ALA A 1 84 ? -2.477 1.843 0.485 1.00 94.56 84 ALA A N 1
ATOM 623 C CA . ALA A 1 84 ? -2.545 2.937 -0.466 1.00 94.56 84 ALA A CA 1
ATOM 624 C C . ALA A 1 84 ? -1.453 2.784 -1.532 1.00 94.56 84 ALA A C 1
ATOM 626 O O . ALA A 1 84 ? -0.322 2.408 -1.218 1.00 94.56 84 ALA A O 1
ATOM 627 N N . HIS A 1 85 ? -1.811 3.079 -2.778 1.00 94.12 85 HIS A N 1
ATOM 628 C CA . HIS A 1 85 ? -0.915 3.156 -3.931 1.00 94.12 85 HIS A CA 1
ATOM 629 C C . HIS A 1 85 ? -0.802 4.608 -4.337 1.00 94.12 85 HIS A C 1
ATOM 631 O O . HIS A 1 85 ? -1.821 5.264 -4.546 1.00 94.12 85 HIS A O 1
ATOM 637 N N . LEU A 1 86 ? 0.428 5.087 -4.423 1.00 91.06 86 LEU A N 1
ATOM 638 C CA . LEU A 1 86 ? 0.759 6.417 -4.885 1.00 91.06 86 LEU A CA 1
ATOM 639 C C . LEU A 1 86 ? 1.612 6.300 -6.135 1.00 91.06 86 LEU A C 1
ATOM 641 O O . LEU A 1 86 ? 2.501 5.451 -6.196 1.00 91.06 86 LEU A O 1
ATOM 645 N N . THR A 1 87 ? 1.379 7.186 -7.087 1.00 88.81 87 THR A N 1
ATOM 646 C CA . THR A 1 87 ? 2.245 7.345 -8.249 1.00 88.81 87 THR A CA 1
ATOM 647 C C . THR A 1 87 ? 2.882 8.723 -8.162 1.00 88.81 87 THR A C 1
ATOM 649 O O . THR A 1 87 ? 2.169 9.717 -8.074 1.00 88.81 87 THR A O 1
ATOM 652 N N . ILE A 1 88 ? 4.213 8.781 -8.130 1.00 85.56 88 ILE A N 1
ATOM 653 C CA . ILE A 1 88 ? 4.994 10.029 -8.112 1.00 85.56 88 ILE A CA 1
ATOM 654 C C . ILE A 1 88 ? 5.908 9.973 -9.328 1.00 85.56 88 ILE A C 1
ATOM 656 O O . ILE A 1 88 ? 6.704 9.043 -9.444 1.00 85.56 88 ILE A O 1
ATOM 660 N N . ASP A 1 89 ? 5.738 10.898 -10.268 1.00 83.12 89 ASP A N 1
ATOM 661 C CA . ASP A 1 89 ? 6.500 10.950 -11.526 1.00 83.12 89 ASP A CA 1
ATOM 662 C C . ASP A 1 89 ? 6.473 9.646 -12.337 1.00 83.12 89 ASP A C 1
ATOM 664 O O . ASP A 1 89 ? 7.445 9.245 -12.975 1.00 83.12 89 ASP A O 1
ATOM 668 N N . GLY A 1 90 ? 5.334 8.948 -12.302 1.00 82.06 90 GLY A N 1
ATOM 669 C CA . GLY A 1 90 ? 5.170 7.656 -12.971 1.00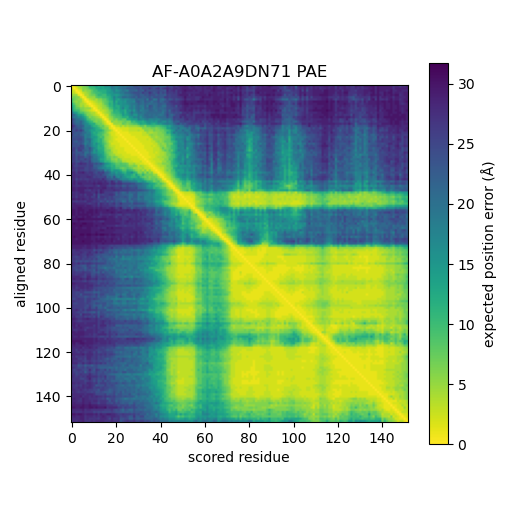 82.06 90 GLY A CA 1
ATOM 670 C C . GLY A 1 90 ? 5.831 6.479 -12.245 1.00 82.06 90 GLY A C 1
ATOM 671 O O . GLY A 1 90 ? 5.865 5.376 -12.790 1.00 82.06 90 GLY A O 1
ATOM 672 N N . HIS A 1 91 ? 6.343 6.682 -11.029 1.00 83.62 91 HIS A N 1
ATOM 673 C CA . HIS A 1 91 ? 6.858 5.620 -10.171 1.00 83.62 91 HIS A CA 1
ATOM 674 C C . HIS A 1 91 ? 5.826 5.210 -9.124 1.00 83.62 91 HIS A C 1
ATOM 676 O O . HIS A 1 91 ? 5.271 6.052 -8.419 1.00 83.62 91 HIS A O 1
ATOM 682 N N . ASP A 1 92 ? 5.616 3.902 -8.994 1.00 88.94 92 ASP A N 1
ATOM 683 C CA . ASP A 1 92 ? 4.673 3.332 -8.037 1.00 88.94 92 ASP A CA 1
ATOM 684 C C . ASP A 1 92 ? 5.283 3.186 -6.640 1.00 88.94 92 ASP A C 1
ATOM 686 O O . ASP A 1 92 ? 6.349 2.591 -6.452 1.00 88.94 92 ASP A O 1
ATOM 690 N N . PHE A 1 93 ? 4.543 3.662 -5.645 1.00 89.19 93 PHE A N 1
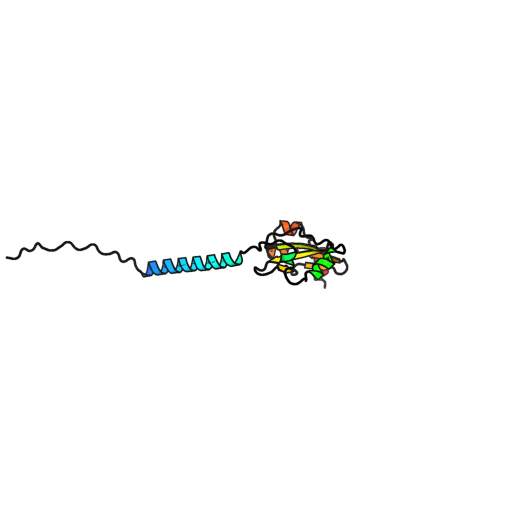ATOM 691 C CA . PHE A 1 93 ? 4.831 3.529 -4.226 1.00 89.19 93 PHE A CA 1
ATOM 692 C C . PHE A 1 93 ? 3.636 2.900 -3.524 1.00 89.19 93 PHE A C 1
ATOM 694 O O . PHE A 1 93 ? 2.495 3.327 -3.694 1.00 89.19 93 PHE A O 1
ATOM 701 N N . ILE A 1 94 ? 3.895 1.902 -2.683 1.00 93.12 94 ILE A N 1
ATOM 702 C CA . ILE A 1 94 ? 2.867 1.287 -1.844 1.00 93.12 94 ILE A CA 1
ATOM 703 C C . ILE A 1 94 ? 3.142 1.666 -0.400 1.00 93.12 94 ILE A C 1
ATOM 705 O O . ILE A 1 94 ? 4.277 1.591 0.076 1.00 93.12 94 ILE A O 1
ATOM 709 N N . THR A 1 95 ? 2.087 2.028 0.317 1.00 92.75 95 THR A N 1
ATOM 710 C CA . THR A 1 95 ? 2.134 2.206 1.764 1.00 92.75 95 THR A CA 1
ATOM 711 C C . THR A 1 95 ? 1.067 1.354 2.438 1.00 92.75 95 THR A C 1
ATOM 713 O O . THR A 1 95 ? 0.001 1.090 1.875 1.00 92.75 95 THR A O 1
ATOM 716 N N . ALA A 1 96 ? 1.367 0.908 3.654 1.00 92.88 96 ALA A N 1
ATOM 717 C CA . ALA A 1 96 ? 0.451 0.148 4.492 1.00 92.88 96 ALA A CA 1
ATOM 718 C C . ALA A 1 96 ? 0.202 0.888 5.810 1.00 92.88 96 ALA A C 1
ATOM 720 O O . ALA A 1 96 ? 1.102 1.515 6.371 1.00 92.88 96 ALA A O 1
ATOM 721 N N . TRP A 1 97 ? -1.023 0.817 6.319 1.00 91.25 97 TRP A N 1
ATOM 722 C CA . TRP A 1 97 ? -1.400 1.386 7.605 1.00 91.25 97 TRP A CA 1
ATOM 723 C C . TRP A 1 97 ? -1.077 0.406 8.732 1.00 91.25 97 TRP A C 1
ATOM 725 O O . TRP A 1 97 ? -1.570 -0.721 8.748 1.00 91.25 97 TRP A O 1
ATOM 735 N N . THR A 1 98 ? -0.293 0.839 9.718 1.00 88.19 98 THR A N 1
ATOM 736 C CA . THR A 1 98 ? 0.082 -0.008 10.866 1.00 88.19 98 THR A CA 1
ATOM 737 C C . THR A 1 98 ? -0.942 -0.009 12.001 1.00 88.19 98 THR A C 1
ATOM 739 O O . THR A 1 98 ? -0.741 -0.687 13.005 1.00 88.19 98 THR A O 1
ATOM 742 N N . GLY A 1 99 ? -2.005 0.790 11.892 1.00 84.81 99 GLY A N 1
ATOM 743 C CA . GLY A 1 99 ? -2.878 1.152 13.013 1.00 84.81 99 GLY A CA 1
ATOM 744 C C . GLY A 1 99 ? -2.575 2.544 13.578 1.00 84.81 99 GLY A C 1
ATOM 745 O O . GLY A 1 99 ? -3.466 3.171 14.147 1.00 84.81 99 GLY A O 1
ATOM 746 N N . GLU A 1 100 ? -1.354 3.049 13.372 1.00 84.50 100 GLU A N 1
ATOM 747 C CA . GLU A 1 100 ? -0.901 4.345 13.902 1.00 84.50 100 GLU A CA 1
ATOM 748 C C . GLU A 1 100 ? -0.423 5.311 12.819 1.00 84.50 100 GLU A C 1
ATOM 750 O O . GLU A 1 100 ? -0.657 6.515 12.926 1.00 84.50 100 GLU A O 1
ATOM 755 N N . LYS A 1 101 ? 0.261 4.800 11.791 1.00 86.44 101 LYS A N 1
ATOM 756 C CA . LYS A 1 101 ? 0.805 5.602 10.695 1.00 86.44 101 LYS A CA 1
ATOM 757 C C . LYS A 1 101 ? 0.870 4.804 9.399 1.00 86.44 101 LYS A C 1
ATOM 759 O O . LYS A 1 101 ? 0.892 3.571 9.416 1.00 86.44 101 LYS A O 1
ATOM 764 N N . TRP A 1 102 ? 0.945 5.525 8.288 1.00 89.44 102 TRP A N 1
ATOM 765 C CA . TRP A 1 102 ? 1.305 4.953 6.999 1.00 89.44 102 TRP A CA 1
ATOM 766 C C . TRP A 1 102 ? 2.808 4.676 6.977 1.00 89.44 102 TRP A C 1
ATOM 768 O O . TRP A 1 102 ? 3.607 5.498 7.430 1.00 89.44 102 TRP A O 1
ATOM 778 N N . VAL A 1 103 ? 3.196 3.496 6.500 1.00 90.06 103 VAL A N 1
ATOM 779 C CA . VAL A 1 103 ? 4.600 3.109 6.327 1.00 90.06 103 VAL A CA 1
ATOM 780 C C . VAL A 1 103 ? 4.851 2.649 4.892 1.00 90.06 103 VAL A C 1
ATOM 782 O O . VAL A 1 103 ? 3.996 1.947 4.342 1.00 90.06 103 VAL A O 1
ATOM 785 N N . PRO A 1 104 ? 5.999 3.006 4.285 1.00 91.25 104 PRO A N 1
ATOM 786 C CA . PRO A 1 104 ? 6.404 2.462 2.993 1.00 91.25 104 PRO A CA 1
ATOM 787 C C . PRO A 1 104 ? 6.475 0.936 3.024 1.00 91.25 104 PRO A C 1
ATOM 789 O O . PRO A 1 104 ? 6.933 0.337 4.002 1.00 91.25 104 PRO A O 1
ATOM 792 N N . TYR A 1 105 ? 6.018 0.307 1.948 1.00 91.50 105 TYR A N 1
ATOM 793 C CA . TYR A 1 105 ? 6.040 -1.138 1.791 1.00 91.50 105 TYR A CA 1
ATOM 794 C C . TYR A 1 105 ? 7.144 -1.563 0.815 1.00 91.50 105 TYR A C 1
ATOM 796 O O . TYR A 1 105 ? 6.976 -1.515 -0.399 1.00 91.50 105 TYR A O 1
ATOM 804 N N . GLU A 1 106 ? 8.274 -2.018 1.364 1.00 89.31 106 GLU A N 1
ATOM 805 C CA . GLU A 1 106 ? 9.480 -2.352 0.583 1.00 89.31 106 GLU A CA 1
ATOM 806 C C . GLU A 1 106 ? 9.745 -3.865 0.472 1.00 89.31 106 GLU A C 1
ATOM 808 O O . GLU A 1 106 ? 10.511 -4.309 -0.378 1.00 89.31 106 GLU A O 1
ATOM 813 N N . ARG A 1 107 ? 9.109 -4.694 1.317 1.00 86.31 107 ARG A N 1
ATOM 814 C CA . ARG A 1 107 ? 9.449 -6.126 1.495 1.00 86.31 107 ARG A CA 1
ATOM 815 C C . ARG A 1 107 ? 9.452 -6.935 0.193 1.00 86.31 107 ARG A C 1
ATOM 817 O O . ARG A 1 107 ? 10.234 -7.872 0.061 1.00 86.31 107 ARG A O 1
ATOM 824 N N . ASN A 1 108 ? 8.558 -6.599 -0.731 1.00 86.69 108 ASN A N 1
ATOM 825 C CA . ASN A 1 108 ? 8.373 -7.305 -1.997 1.00 86.69 108 ASN A CA 1
ATOM 826 C C . ASN A 1 108 ? 8.634 -6.417 -3.214 1.00 86.69 108 ASN A C 1
ATOM 828 O O . ASN A 1 108 ? 8.237 -6.777 -4.319 1.00 86.69 108 ASN A O 1
ATOM 832 N N . GLN A 1 109 ? 9.291 -5.277 -3.008 1.00 89.50 109 GLN A N 1
ATOM 833 C CA . GLN A 1 109 ? 9.686 -4.369 -4.070 1.00 89.50 109 GLN A CA 1
ATOM 834 C C . GLN A 1 109 ? 11.059 -4.780 -4.613 1.00 89.50 109 GLN A C 1
ATOM 836 O O . GLN A 1 109 ? 12.003 -4.994 -3.851 1.00 89.50 109 GLN A O 1
ATOM 841 N N . ILE A 1 110 ? 11.186 -4.878 -5.934 1.00 85.94 110 ILE A N 1
ATOM 842 C CA . ILE A 1 110 ? 12.476 -5.001 -6.615 1.00 85.94 110 ILE A CA 1
ATOM 843 C C . ILE A 1 110 ? 12.731 -3.696 -7.360 1.00 85.94 110 ILE A C 1
ATOM 845 O O . ILE A 1 110 ? 11.977 -3.324 -8.259 1.00 85.94 110 ILE A O 1
ATOM 849 N N . THR A 1 111 ? 13.811 -3.009 -6.992 1.00 84.62 111 THR A N 1
ATOM 850 C CA . THR A 1 111 ? 14.181 -1.719 -7.583 1.00 84.62 111 THR A CA 1
ATOM 851 C C . THR A 1 111 ? 15.256 -1.902 -8.645 1.00 84.62 111 THR A C 1
ATOM 853 O O . THR A 1 111 ? 16.385 -2.313 -8.357 1.00 84.62 111 THR A O 1
ATOM 856 N N . PHE A 1 112 ? 14.938 -1.527 -9.883 1.00 79.94 112 PHE A N 1
ATOM 857 C CA . PHE A 1 112 ? 15.871 -1.555 -11.003 1.00 79.94 112 PHE A CA 1
ATOM 858 C C . PHE A 1 112 ? 16.442 -0.161 -11.246 1.00 79.94 112 PHE A C 1
ATOM 860 O O . PHE A 1 112 ? 15.999 0.560 -12.136 1.00 79.94 112 PHE A O 1
ATOM 867 N N . LEU A 1 113 ? 17.483 0.202 -10.486 1.00 72.38 113 LEU A N 1
ATOM 868 C CA . LEU A 1 113 ? 18.155 1.509 -10.604 1.00 72.38 113 LEU A CA 1
ATOM 869 C C . LEU A 1 113 ? 18.603 1.839 -12.040 1.00 72.38 113 LEU A C 1
ATOM 871 O O . LEU A 1 113 ? 18.613 2.997 -12.431 1.00 72.38 113 LEU A O 1
ATOM 875 N N . SER A 1 114 ? 18.950 0.828 -12.843 1.00 72.25 114 SER A N 1
ATOM 876 C CA . SER A 1 114 ? 19.358 1.005 -14.243 1.00 72.25 114 SER A CA 1
ATOM 877 C C . SER A 1 114 ? 18.206 1.299 -15.205 1.00 72.25 114 SER A C 1
ATOM 879 O O . SER A 1 114 ? 18.459 1.764 -16.313 1.00 72.25 114 SER A O 1
ATOM 881 N N . ARG A 1 115 ? 16.962 0.995 -14.820 1.00 68.00 115 ARG A N 1
ATOM 882 C CA . ARG A 1 115 ? 15.765 1.175 -15.653 1.00 68.00 115 ARG A CA 1
ATOM 883 C C . ARG A 1 115 ? 14.792 2.212 -15.095 1.00 68.00 115 ARG A C 1
ATOM 885 O O . ARG A 1 115 ? 13.801 2.501 -15.751 1.00 68.00 115 ARG A O 1
ATOM 892 N N . GLY A 1 116 ? 15.073 2.756 -13.911 1.00 74.56 116 GLY A N 1
ATOM 893 C CA . GLY A 1 116 ? 14.242 3.780 -13.285 1.00 74.56 116 GLY A CA 1
ATOM 894 C C . GLY A 1 116 ? 12.835 3.293 -12.941 1.00 74.56 116 GLY A C 1
ATOM 895 O O . GLY A 1 116 ? 11.922 4.095 -12.913 1.00 74.56 116 GLY A O 1
ATOM 896 N N . TYR A 1 117 ? 12.614 2.000 -12.703 1.00 78.94 117 TYR A N 1
ATOM 897 C CA . TYR A 1 117 ? 11.320 1.519 -12.213 1.00 78.94 117 TYR A CA 1
ATOM 898 C C . TYR A 1 117 ? 11.500 0.511 -11.085 1.00 78.94 117 TYR A C 1
ATOM 900 O O . TYR A 1 117 ? 12.568 -0.088 -10.909 1.00 78.94 117 TYR A O 1
ATOM 908 N N . SER A 1 118 ? 10.428 0.329 -10.323 1.00 87.25 118 SER A N 1
ATOM 909 C CA . SER A 1 118 ? 10.295 -0.772 -9.381 1.00 87.25 118 SER A CA 1
ATOM 910 C C . SER A 1 118 ? 9.148 -1.682 -9.809 1.00 87.25 118 SER A C 1
ATOM 912 O O . SER A 1 118 ? 8.250 -1.259 -10.539 1.00 87.25 118 SER A O 1
ATOM 914 N N . CYS A 1 119 ? 9.227 -2.948 -9.421 1.00 92.38 119 CYS A N 1
ATOM 915 C CA . CYS A 1 119 ? 8.125 -3.889 -9.554 1.00 92.38 119 CYS A CA 1
ATOM 916 C C . CYS A 1 119 ? 7.862 -4.566 -8.212 1.00 92.38 119 CYS A C 1
ATOM 918 O O . CYS A 1 119 ? 8.740 -4.591 -7.343 1.00 92.38 119 CYS A O 1
ATOM 920 N N . PHE A 1 120 ? 6.674 -5.144 -8.053 1.00 94.38 120 PHE A N 1
ATOM 921 C CA . PHE A 1 120 ? 6.285 -5.838 -6.830 1.00 94.38 120 PHE A CA 1
ATOM 922 C C . PHE A 1 120 ? 6.028 -7.324 -7.071 1.00 94.38 120 PHE A C 1
ATOM 924 O O . PHE A 1 120 ? 5.432 -7.719 -8.074 1.00 94.38 120 PHE A O 1
ATOM 931 N N . ARG A 1 121 ? 6.447 -8.174 -6.130 1.00 95.00 121 ARG A N 1
ATOM 932 C CA . ARG A 1 121 ? 6.102 -9.601 -6.165 1.00 95.00 121 ARG A CA 1
ATOM 933 C C . ARG A 1 121 ? 4.664 -9.812 -5.717 1.00 95.00 121 ARG A C 1
ATOM 935 O O . ARG A 1 121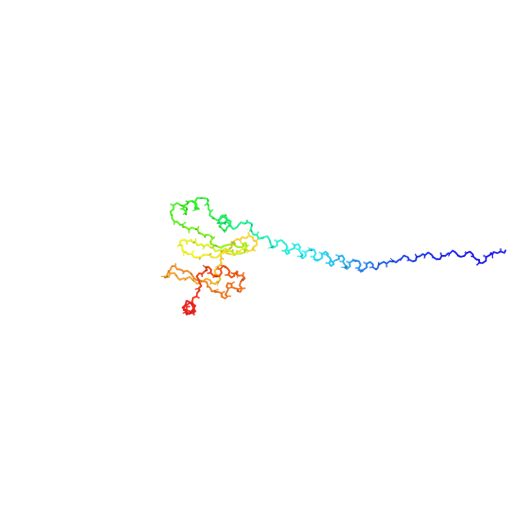 ? 4.333 -9.605 -4.547 1.00 95.00 121 ARG A O 1
ATOM 942 N N . GLU A 1 122 ? 3.835 -10.306 -6.629 1.00 95.25 122 GLU A N 1
ATOM 943 C CA . GLU A 1 122 ? 2.413 -10.558 -6.381 1.00 95.25 122 GLU A CA 1
ATOM 944 C C . GLU A 1 122 ? 2.182 -11.504 -5.195 1.00 95.25 122 GLU A C 1
ATOM 946 O O . GLU A 1 122 ? 1.384 -11.218 -4.303 1.00 95.25 122 GLU A O 1
ATOM 951 N N . SER A 1 123 ? 2.905 -12.626 -5.156 1.00 94.25 123 SER A N 1
ATOM 952 C CA . SER A 1 123 ? 2.744 -13.646 -4.112 1.00 94.25 123 SER A CA 1
ATOM 953 C C . SER A 1 123 ? 2.992 -13.086 -2.710 1.00 94.25 123 SER A C 1
ATOM 955 O O . SER A 1 123 ? 2.271 -13.425 -1.772 1.00 94.25 123 SER A O 1
ATOM 957 N N . GLY A 1 124 ? 3.969 -12.188 -2.575 1.00 93.19 124 GLY A N 1
ATOM 958 C CA . GLY A 1 124 ? 4.293 -11.524 -1.321 1.00 93.19 124 GLY A CA 1
ATOM 959 C C . GLY A 1 124 ? 3.252 -10.485 -0.903 1.00 93.19 124 GLY A C 1
ATOM 960 O O . GLY A 1 124 ? 2.864 -10.457 0.262 1.00 93.19 124 GLY A O 1
ATOM 961 N N . LEU A 1 125 ? 2.736 -9.693 -1.850 1.00 94.75 125 LEU A N 1
ATOM 962 C CA . LEU A 1 125 ? 1.632 -8.758 -1.602 1.00 94.75 125 LEU A CA 1
ATOM 963 C C . LEU A 1 125 ? 0.373 -9.488 -1.116 1.00 94.75 125 LEU A C 1
ATOM 965 O O . LEU A 1 125 ? -0.217 -9.104 -0.106 1.00 94.75 125 LEU A O 1
ATOM 969 N N . ARG A 1 126 ? -0.004 -10.584 -1.788 1.00 95.88 126 AR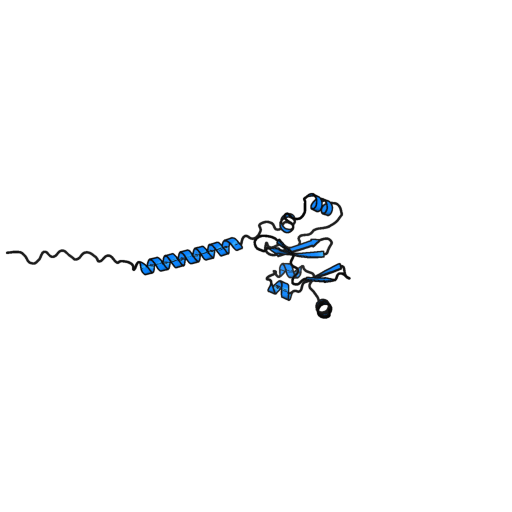G A N 1
ATOM 970 C CA . ARG A 1 126 ? -1.141 -11.427 -1.383 1.00 95.88 126 ARG A CA 1
ATOM 971 C C . ARG A 1 126 ? -0.934 -12.032 0.002 1.00 95.88 126 ARG A C 1
ATOM 973 O O . ARG A 1 126 ? -1.857 -12.021 0.813 1.00 95.88 126 ARG A O 1
ATOM 980 N N . ALA A 1 127 ? 0.268 -12.540 0.282 1.00 94.44 127 ALA A N 1
ATOM 981 C CA . ALA A 1 127 ? 0.607 -13.108 1.586 1.00 94.44 127 ALA A CA 1
ATOM 982 C C . ALA A 1 127 ? 0.528 -12.071 2.719 1.00 94.44 127 ALA A C 1
ATOM 984 O O . ALA A 1 127 ? 0.130 -12.414 3.831 1.00 94.44 127 ALA A O 1
ATOM 985 N N . ASP A 1 128 ? 0.847 -10.810 2.422 1.00 94.38 128 ASP A N 1
ATOM 986 C CA . ASP A 1 128 ? 0.757 -9.699 3.371 1.00 94.38 128 ASP A CA 1
ATOM 987 C C . ASP A 1 128 ? -0.657 -9.086 3.460 1.00 94.38 128 ASP A C 1
ATOM 989 O O . ASP A 1 128 ? -0.895 -8.199 4.280 1.00 94.38 128 ASP A O 1
ATOM 993 N N . GLY A 1 129 ? -1.620 -9.585 2.679 1.00 95.81 129 GLY A N 1
ATOM 994 C CA . GLY A 1 129 ? -3.0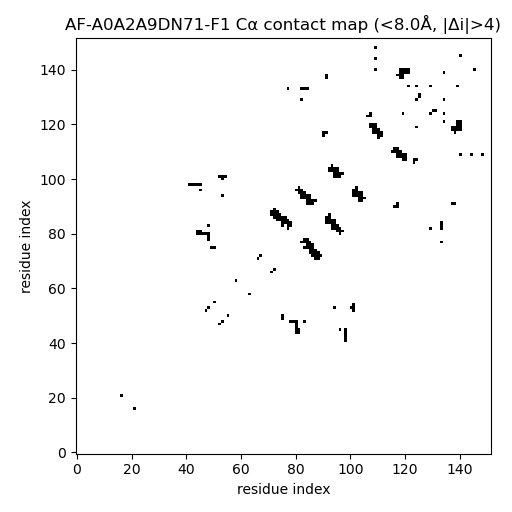21 -9.167 2.739 1.00 95.81 129 GLY A CA 1
ATOM 995 C C . GLY A 1 129 ? -3.349 -7.923 1.913 1.00 95.81 129 GLY A C 1
ATOM 996 O O . GLY A 1 129 ? -4.308 -7.215 2.235 1.00 95.81 129 GLY A O 1
ATOM 997 N N . ALA A 1 130 ? -2.569 -7.632 0.870 1.00 96.06 130 ALA A N 1
ATOM 998 C CA . ALA A 1 130 ? -2.944 -6.638 -0.130 1.00 96.06 130 ALA A CA 1
ATOM 999 C C . ALA A 1 130 ? -4.213 -7.087 -0.887 1.00 96.06 130 ALA A C 1
ATOM 1001 O O . ALA A 1 130 ? -4.330 -8.265 -1.235 1.00 96.06 130 ALA A O 1
ATOM 1002 N N . PRO A 1 131 ? -5.176 -6.182 -1.138 1.00 96.31 131 PRO A N 1
ATOM 1003 C CA . PRO A 1 131 ? -6.392 -6.508 -1.878 1.00 96.31 131 PRO A CA 1
ATOM 1004 C C . PRO A 1 131 ? -6.111 -6.683 -3.376 1.00 96.31 131 PRO A C 1
ATOM 1006 O O . PRO A 1 131 ? -5.228 -6.027 -3.925 1.00 96.31 131 PRO A O 1
ATOM 1009 N N . ASP A 1 132 ? -6.919 -7.506 -4.048 1.00 97.25 132 ASP A N 1
ATOM 1010 C CA . ASP A 1 132 ? -6.785 -7.783 -5.488 1.00 97.25 132 ASP A CA 1
ATOM 1011 C C . ASP A 1 132 ? -6.826 -6.506 -6.339 1.00 97.25 132 ASP A C 1
ATOM 1013 O O . ASP A 1 132 ? -5.998 -6.330 -7.224 1.00 97.25 132 ASP A O 1
ATOM 1017 N N . GLU A 1 133 ? -7.716 -5.571 -5.998 1.00 96.00 133 GLU A N 1
ATOM 1018 C CA . GLU A 1 133 ? -7.875 -4.288 -6.697 1.00 96.00 133 GLU A CA 1
ATOM 1019 C C . GLU A 1 133 ? -6.606 -3.420 -6.672 1.00 96.00 133 GLU A C 1
ATOM 1021 O O . GLU A 1 133 ? -6.344 -2.692 -7.625 1.00 96.00 133 GLU A O 1
ATOM 1026 N N . LEU A 1 134 ? -5.805 -3.507 -5.603 1.00 95.88 134 LEU A N 1
ATOM 1027 C CA . LEU A 1 134 ? -4.491 -2.866 -5.548 1.00 95.88 134 LEU A CA 1
ATOM 1028 C C . LEU A 1 134 ? -3.507 -3.603 -6.455 1.00 95.88 134 LEU A C 1
ATOM 1030 O O . LEU A 1 134 ? -2.799 -2.983 -7.236 1.00 95.88 134 LEU A O 1
ATOM 1034 N N . ILE A 1 135 ? -3.459 -4.931 -6.342 1.00 96.56 135 ILE A N 1
ATOM 1035 C CA . ILE A 1 135 ? -2.514 -5.776 -7.082 1.00 96.56 135 ILE A CA 1
ATOM 1036 C C . ILE A 1 135 ? -2.665 -5.587 -8.596 1.00 96.56 135 ILE A C 1
ATOM 1038 O O . ILE A 1 135 ? -1.660 -5.526 -9.297 1.00 96.56 135 ILE A O 1
ATOM 1042 N N . GLU A 1 136 ? -3.895 -5.438 -9.088 1.00 96.19 136 GLU A N 1
ATOM 1043 C CA . GLU A 1 136 ? -4.197 -5.217 -10.508 1.00 96.19 136 GLU A CA 1
ATOM 1044 C C . GLU A 1 136 ? -3.679 -3.878 -11.062 1.00 96.19 136 GLU A C 1
ATOM 1046 O O . GLU A 1 136 ? -3.523 -3.744 -12.275 1.00 96.19 136 GLU A O 1
ATOM 1051 N N . GLN A 1 137 ? -3.400 -2.895 -10.200 1.00 94.12 137 GLN A N 1
ATOM 1052 C CA . GLN A 1 137 ? -2.931 -1.560 -10.596 1.00 94.12 137 GLN A CA 1
ATOM 1053 C C . GLN A 1 137 ? -1.406 -1.422 -10.567 1.00 94.12 137 GLN A C 1
ATOM 1055 O O . GLN A 1 137 ? -0.869 -0.423 -11.041 1.00 94.12 137 GLN A O 1
ATOM 1060 N N . LEU A 1 138 ? -0.704 -2.406 -10.005 1.00 93.25 138 LEU A N 1
ATOM 1061 C CA . LEU A 1 138 ? 0.733 -2.335 -9.778 1.00 93.25 138 LEU A CA 1
ATOM 1062 C C . LEU A 1 138 ? 1.526 -2.941 -10.930 1.00 93.25 138 LEU A C 1
ATOM 1064 O O . LEU A 1 138 ? 1.137 -3.935 -11.543 1.00 93.25 138 LEU A O 1
ATOM 1068 N N . ASN A 1 139 ? 2.726 -2.408 -11.140 1.00 92.94 139 ASN A N 1
ATOM 1069 C CA . ASN A 1 139 ? 3.725 -3.067 -11.964 1.00 92.94 139 ASN A CA 1
ATOM 1070 C C . ASN A 1 139 ? 4.276 -4.316 -11.246 1.00 92.94 139 ASN A C 1
ATOM 1072 O O . ASN A 1 139 ? 5.100 -4.221 -10.331 1.00 92.94 139 ASN A O 1
ATOM 1076 N N . LEU A 1 140 ? 3.806 -5.504 -11.629 1.00 94.06 140 LEU A N 1
ATOM 1077 C CA . LEU A 1 140 ? 4.238 -6.769 -11.030 1.00 94.06 140 LEU A CA 1
ATOM 1078 C C . LEU A 1 140 ? 5.545 -7.273 -11.650 1.00 94.06 140 LEU A C 1
ATOM 1080 O O . LEU A 1 140 ? 5.785 -7.124 -12.847 1.00 94.06 140 LEU A O 1
ATOM 1084 N N . CYS A 1 141 ? 6.396 -7.894 -10.833 1.00 93.75 141 CYS A N 1
ATOM 1085 C CA . CYS A 1 141 ? 7.653 -8.455 -11.319 1.00 93.75 141 CYS A CA 1
ATOM 1086 C C . CYS A 1 141 ? 7.411 -9.649 -12.245 1.00 93.75 141 CYS A C 1
ATOM 1088 O O . CYS A 1 141 ? 6.644 -10.557 -11.922 1.00 93.75 141 CYS A O 1
ATOM 1090 N N . SER A 1 142 ? 8.117 -9.676 -13.376 1.00 91.31 142 SER A N 1
ATOM 1091 C CA . SER A 1 142 ? 8.167 -10.856 -14.237 1.00 91.31 142 SER A CA 1
ATOM 1092 C C . SER A 1 142 ? 9.113 -11.923 -13.668 1.00 91.31 142 SER A C 1
ATOM 1094 O O . SER A 1 142 ? 9.955 -11.646 -12.810 1.00 91.31 142 SER A O 1
ATOM 1096 N N . ALA A 1 143 ? 9.031 -13.151 -14.188 1.00 88.38 143 ALA A N 1
ATOM 1097 C CA . ALA A 1 143 ? 9.962 -14.220 -13.817 1.00 88.38 143 ALA A CA 1
ATOM 1098 C C . ALA A 1 143 ? 11.434 -13.852 -14.109 1.00 88.38 143 ALA A C 1
ATOM 1100 O O . ALA A 1 143 ? 12.332 -14.242 -13.361 1.00 88.38 143 ALA A O 1
ATOM 1101 N N . ASP A 1 144 ? 11.681 -13.066 -15.160 1.00 86.00 144 ASP A N 1
ATOM 1102 C CA . ASP A 1 144 ? 13.024 -12.614 -15.536 1.00 86.00 144 ASP A CA 1
ATOM 1103 C C . ASP A 1 144 ? 13.575 -11.575 -14.547 1.00 86.00 144 ASP A C 1
ATOM 1105 O O . ASP A 1 144 ? 14.764 -11.599 -14.201 1.00 86.00 144 ASP A O 1
ATOM 1109 N N . ASP A 1 145 ? 12.711 -10.683 -14.053 1.00 85.25 145 ASP A N 1
ATOM 1110 C CA . ASP A 1 145 ? 13.057 -9.695 -13.026 1.00 85.25 145 ASP A CA 1
ATOM 1111 C C . ASP A 1 145 ? 13.474 -10.397 -11.724 1.00 85.25 145 ASP A C 1
ATOM 1113 O O . ASP A 1 145 ? 14.496 -10.058 -11.118 1.00 85.25 145 ASP A O 1
ATOM 1117 N N . GLU A 1 146 ? 12.728 -11.434 -11.329 1.00 82.94 146 GLU A N 1
ATOM 1118 C CA . GLU A 1 146 ? 13.042 -12.244 -10.151 1.00 82.94 146 GLU A CA 1
ATOM 1119 C C . GLU A 1 146 ? 14.350 -13.026 -10.315 1.00 82.94 146 GLU A C 1
ATOM 1121 O O . GLU A 1 146 ? 15.199 -12.997 -9.420 1.00 82.94 146 GLU A O 1
ATOM 1126 N N . ALA A 1 147 ? 14.556 -13.668 -11.470 1.00 82.75 147 ALA A N 1
ATOM 1127 C CA . ALA A 1 147 ? 15.779 -14.413 -11.761 1.00 82.75 147 ALA A CA 1
ATOM 1128 C C . ALA A 1 147 ? 17.022 -13.509 -11.761 1.00 82.75 147 ALA A C 1
ATOM 1130 O O . ALA A 1 147 ? 18.085 -13.901 -11.275 1.00 82.75 147 ALA A O 1
ATOM 1131 N N . THR A 1 148 ? 16.901 -12.282 -12.273 1.00 79.06 148 THR A N 1
ATOM 1132 C CA . THR A 1 148 ? 17.998 -11.304 -12.280 1.00 79.06 148 THR A CA 1
ATOM 1133 C C . THR A 1 148 ? 18.392 -10.895 -10.862 1.00 79.06 148 THR A C 1
ATOM 1135 O O . THR A 1 148 ? 19.580 -10.743 -10.572 1.00 79.06 148 THR A O 1
ATOM 1138 N N . TRP A 1 149 ? 17.415 -10.744 -9.966 1.00 74.50 149 TRP A N 1
ATOM 1139 C CA . TRP A 1 149 ? 17.670 -10.397 -8.571 1.00 74.50 149 TRP A CA 1
ATOM 1140 C C . TRP A 1 149 ? 18.277 -11.556 -7.772 1.00 74.50 149 TRP A C 1
ATOM 1142 O O . TRP A 1 149 ? 19.214 -11.338 -7.013 1.00 74.50 149 TRP A O 1
ATOM 1152 N N . SER A 1 150 ? 17.805 -12.792 -7.968 1.00 74.56 150 SER A N 1
ATOM 1153 C CA . SER A 1 150 ? 18.320 -13.977 -7.259 1.00 74.56 150 SER A CA 1
ATOM 1154 C C . SER A 1 150 ? 19.782 -14.327 -7.565 1.00 74.56 150 SER A C 1
ATOM 1156 O O . SER A 1 150 ? 20.377 -15.106 -6.825 1.00 74.56 150 SER A O 1
ATOM 1158 N N . ASN A 1 151 ? 20.352 -13.786 -8.645 1.00 72.50 151 ASN A N 1
ATOM 1159 C CA . ASN A 1 151 ? 21.744 -14.012 -9.045 1.00 72.50 151 ASN A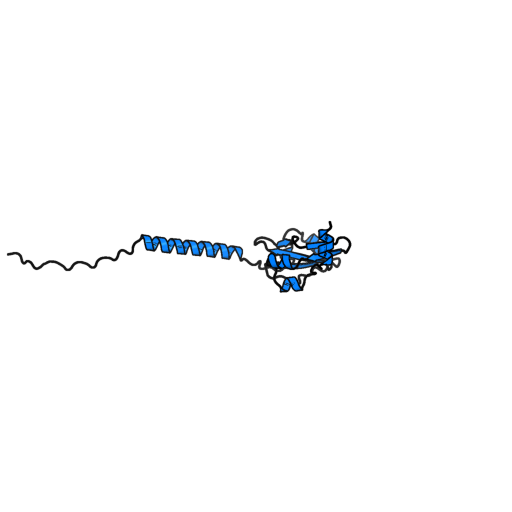 CA 1
ATOM 1160 C C . ASN A 1 151 ? 22.724 -12.927 -8.546 1.00 72.50 151 ASN A C 1
ATOM 1162 O O . ASN A 1 151 ? 23.903 -12.981 -8.903 1.00 72.50 151 ASN A O 1
ATOM 1166 N N . ARG A 1 152 ? 22.256 -11.939 -7.770 1.00 65.50 152 ARG A N 1
ATOM 1167 C CA . ARG A 1 152 ? 23.108 -10.967 -7.060 1.00 65.50 152 ARG A CA 1
ATOM 1168 C C . ARG A 1 152 ? 23.383 -11.414 -5.632 1.00 65.50 152 ARG A C 1
ATOM 1170 O O . ARG A 1 152 ? 24.522 -11.164 -5.185 1.00 65.50 152 ARG A O 1
#

Foldseek 3Di:
DDDPPPDDDDDPDDPPDPVVVVVVVVVVVVVVVVVVVVVVLLPPLPPDPDPCQQCPPPDDPVNVVVCVPPPFDWDFPDDDSAKTWIATNNEIWIWGDPSPHTDTDPPFWDDDPVVRYIAGAPVVCVVVPNDPVVVVPTRHDDPVSVVVVVVD